Protein AF-A0A5E7W4A1-F1 (afdb_monomer_lite)

Foldseek 3Di:
DWDADPQPRDTWDFPDDDPQKTWIADPQQGTAIEGPVQCVVQPPWHFPNVQSSVLQVVVVVVVDHYYDHPVRTHTDDDDPPPPPPPDDDDDD

Radius of gyration: 17.22 Å; chains: 1; bounding box: 36×50×45 Å

Sequence (92 aa):
MKCACWICWGDAWRKGIYGDSDELVCLGCGRYRISRSFLKENLGKSFDVQKMREELERWRTLGQVPVVNFHNARFTWKYPENDDRLVGWPSR

Structure (mmCIF, N/CA/C/O backbone):
data_AF-A0A5E7W4A1-F1
#
_entry.id   AF-A0A5E7W4A1-F1
#
loop_
_atom_site.group_PDB
_atom_site.id
_atom_site.type_symbol
_atom_site.label_atom_id
_atom_site.label_alt_id
_atom_site.label_comp_id
_atom_site.label_asym_id
_atom_site.label_entity_id
_atom_site.label_seq_id
_atom_site.pdbx_PDB_ins_code
_atom_site.Cartn_x
_atom_site.Cartn_y
_atom_site.Cartn_z
_atom_site.occupancy
_atom_site.B_iso_or_equiv
_atom_site.auth_seq_id
_atom_site.auth_comp_id
_atom_site.auth_asym_id
_atom_site.auth_atom_id
_atom_site.pdbx_PDB_model_num
ATOM 1 N N . MET A 1 1 ? 8.339 -13.972 0.400 1.00 85.75 1 MET A N 1
ATOM 2 C CA . MET A 1 1 ? 8.540 -13.982 1.872 1.00 85.75 1 MET A CA 1
ATOM 3 C C . MET A 1 1 ? 7.231 -13.574 2.541 1.00 85.75 1 MET A C 1
ATOM 5 O O . MET A 1 1 ? 6.643 -12.600 2.075 1.00 85.75 1 MET A O 1
ATOM 9 N N . LYS A 1 2 ? 6.738 -14.314 3.549 1.00 91.38 2 LYS A N 1
ATOM 10 C CA . LYS A 1 2 ? 5.528 -13.913 4.298 1.00 91.38 2 LYS A CA 1
ATOM 11 C C . LYS A 1 2 ? 5.831 -12.637 5.094 1.00 91.38 2 LYS A C 1
ATOM 13 O O . LYS A 1 2 ? 6.916 -12.519 5.655 1.00 91.38 2 LYS A O 1
ATOM 18 N N . CYS A 1 3 ? 4.911 -11.681 5.100 1.00 93.00 3 CYS A N 1
ATOM 19 C CA . CYS A 1 3 ? 5.031 -10.422 5.832 1.00 93.00 3 CYS A CA 1
ATOM 20 C C . CYS A 1 3 ? 3.644 -9.878 6.214 1.00 93.00 3 CYS A C 1
ATOM 22 O O . CYS A 1 3 ? 2.622 -10.434 5.820 1.00 93.00 3 CYS A O 1
ATOM 24 N N . ALA A 1 4 ? 3.606 -8.766 6.947 1.00 94.12 4 ALA A N 1
ATOM 25 C CA . ALA A 1 4 ? 2.369 -8.026 7.179 1.00 94.12 4 ALA A CA 1
ATOM 26 C C . ALA A 1 4 ? 2.084 -7.046 6.029 1.00 94.12 4 ALA A C 1
ATOM 28 O O . ALA A 1 4 ? 3.003 -6.468 5.439 1.00 94.12 4 ALA A O 1
ATOM 29 N N . CYS A 1 5 ? 0.806 -6.841 5.717 1.00 95.25 5 CYS A N 1
ATOM 30 C CA . CYS A 1 5 ? 0.345 -5.781 4.830 1.00 95.25 5 CYS A CA 1
ATOM 31 C C . CYS A 1 5 ? 0.574 -4.416 5.482 1.00 95.25 5 CYS A C 1
ATOM 33 O O . CYS A 1 5 ? 0.164 -4.184 6.611 1.00 95.25 5 CYS A O 1
ATOM 35 N N . TRP A 1 6 ? 1.160 -3.476 4.748 1.00 93.50 6 TRP A N 1
ATOM 36 C CA . TRP A 1 6 ? 1.438 -2.131 5.268 1.00 93.50 6 TRP A CA 1
ATOM 37 C C . TRP A 1 6 ? 0.205 -1.223 5.359 1.00 93.50 6 TRP A C 1
ATOM 39 O O . TRP A 1 6 ? 0.288 -0.145 5.931 1.00 93.50 6 TRP A O 1
ATOM 49 N N . ILE A 1 7 ? -0.929 -1.648 4.793 1.00 95.00 7 ILE A N 1
ATOM 50 C CA . ILE A 1 7 ? -2.191 -0.898 4.828 1.00 95.00 7 ILE A CA 1
ATOM 51 C C . ILE A 1 7 ? -3.077 -1.407 5.964 1.00 95.00 7 ILE A C 1
ATOM 53 O O . ILE A 1 7 ? -3.520 -0.622 6.792 1.00 95.00 7 ILE A O 1
ATOM 57 N N . CYS A 1 8 ? -3.342 -2.717 6.008 1.00 95.25 8 CYS A N 1
ATOM 58 C CA . CYS A 1 8 ? -4.302 -3.305 6.948 1.00 95.25 8 CYS A CA 1
ATOM 59 C C . CYS A 1 8 ? -3.678 -4.219 8.008 1.00 95.25 8 CYS A C 1
ATOM 61 O O . CYS A 1 8 ? -4.425 -4.868 8.732 1.00 95.25 8 CYS A O 1
ATOM 63 N N . TRP A 1 9 ? -2.347 -4.349 8.047 1.00 94.12 9 TRP A N 1
ATOM 64 C CA . TRP A 1 9 ? -1.601 -5.212 8.980 1.00 94.12 9 TRP A CA 1
ATOM 65 C C . TRP A 1 9 ? -1.950 -6.709 8.950 1.00 94.12 9 TRP A C 1
ATOM 67 O O . TRP A 1 9 ? -1.432 -7.481 9.749 1.00 94.12 9 TRP A O 1
ATOM 77 N N . GLY A 1 10 ? -2.778 -7.140 7.996 1.00 94.50 10 GLY A N 1
ATOM 78 C CA . GLY A 1 10 ? -3.121 -8.544 7.784 1.00 94.50 10 GLY A CA 1
ATOM 79 C C . GLY A 1 10 ? -2.031 -9.322 7.049 1.00 94.50 10 GLY A C 1
ATOM 80 O O . GLY A 1 10 ? -1.011 -8.766 6.634 1.00 94.50 10 GLY A O 1
ATOM 81 N N . ASP A 1 11 ? -2.284 -10.611 6.834 1.00 96.56 11 ASP A N 1
ATOM 82 C CA . ASP A 1 11 ? -1.357 -11.497 6.133 1.00 96.56 11 ASP A CA 1
ATOM 83 C C . ASP A 1 11 ? -1.095 -11.041 4.687 1.00 96.56 11 ASP A C 1
ATOM 85 O O . ASP A 1 11 ? -2.010 -10.739 3.906 1.00 96.56 11 ASP A O 1
ATOM 89 N N . ALA A 1 12 ? 0.189 -10.993 4.334 1.00 96.88 12 ALA A N 1
ATOM 90 C CA . ALA A 1 12 ? 0.664 -10.631 3.012 1.00 96.88 12 ALA A CA 1
ATOM 91 C C . ALA A 1 12 ? 1.930 -11.405 2.616 1.00 96.88 12 ALA A C 1
ATOM 93 O O . ALA A 1 12 ? 2.616 -12.039 3.422 1.00 96.88 12 ALA A O 1
ATOM 94 N N . TRP A 1 13 ? 2.269 -11.306 1.336 1.00 96.69 13 TRP A N 1
ATOM 95 C CA . TRP A 1 13 ? 3.512 -11.804 0.774 1.00 96.69 13 TRP A CA 1
ATOM 96 C C . TRP A 1 13 ? 4.235 -10.675 0.067 1.00 96.69 13 TRP A C 1
ATOM 98 O O . TRP A 1 13 ? 3.687 -10.022 -0.821 1.00 96.69 13 TRP A O 1
ATOM 108 N N . ARG A 1 14 ? 5.502 -10.481 0.423 1.00 95.06 14 ARG A N 1
ATOM 109 C CA . ARG A 1 14 ? 6.408 -9.634 -0.344 1.00 95.06 14 ARG A CA 1
ATOM 110 C C . ARG A 1 14 ? 6.856 -10.402 -1.583 1.00 95.06 14 ARG A C 1
ATOM 112 O O . ARG A 1 14 ? 7.468 -11.471 -1.447 1.00 95.06 14 ARG A O 1
ATOM 119 N N . LYS A 1 15 ? 6.524 -9.868 -2.761 1.00 93.94 15 LYS A N 1
ATOM 120 C CA . LYS A 1 15 ? 6.818 -10.464 -4.073 1.00 93.94 15 LYS A CA 1
ATOM 121 C C . LYS A 1 15 ? 8.184 -10.040 -4.608 1.00 93.94 15 LYS A C 1
ATOM 123 O O . LYS A 1 15 ? 8.854 -10.846 -5.241 1.00 93.94 15 LYS A O 1
ATOM 128 N N . GLY A 1 16 ? 8.604 -8.807 -4.333 1.00 91.62 16 GLY A N 1
ATOM 129 C CA . GLY A 1 16 ? 9.888 -8.288 -4.790 1.00 91.62 16 GLY A CA 1
ATOM 130 C C . GLY A 1 16 ? 10.209 -6.915 -4.214 1.00 91.62 16 GLY A C 1
ATOM 131 O O . GLY A 1 16 ? 9.334 -6.248 -3.660 1.00 91.62 16 GLY A O 1
ATOM 132 N N . ILE A 1 17 ? 11.474 -6.527 -4.359 1.00 92.25 17 ILE A N 1
ATOM 133 C CA . ILE A 1 17 ? 12.005 -5.213 -3.992 1.00 92.25 17 ILE A CA 1
ATOM 134 C C . ILE A 1 17 ? 12.517 -4.568 -5.279 1.00 92.25 17 ILE A C 1
ATOM 136 O O . ILE A 1 17 ? 13.332 -5.158 -5.985 1.00 92.25 17 ILE A O 1
ATOM 140 N N . TYR A 1 18 ? 12.031 -3.370 -5.583 1.00 89.44 18 TYR A N 1
ATOM 141 C CA . TYR A 1 18 ? 12.346 -2.615 -6.792 1.00 89.44 18 TYR A CA 1
ATOM 142 C C . TYR A 1 18 ? 12.865 -1.233 -6.389 1.00 89.44 18 TYR A C 1
ATOM 144 O O . TYR A 1 18 ? 12.090 -0.294 -6.192 1.00 89.44 18 TYR A O 1
ATOM 152 N N . GLY A 1 19 ? 14.182 -1.118 -6.203 1.00 91.06 19 GLY A N 1
ATOM 153 C CA . GLY A 1 19 ? 14.786 0.091 -5.640 1.00 91.06 19 GLY A CA 1
ATOM 154 C C . GLY A 1 19 ? 14.235 0.373 -4.239 1.00 91.06 19 GLY A C 1
ATOM 155 O O . GLY A 1 19 ? 14.323 -0.475 -3.352 1.00 91.06 19 GLY A O 1
ATOM 156 N N . ASP A 1 20 ? 13.633 1.544 -4.029 1.00 93.00 20 ASP A N 1
ATOM 157 C CA . ASP A 1 20 ? 13.010 1.903 -2.747 1.00 93.00 20 ASP A CA 1
ATOM 158 C C . ASP A 1 20 ? 11.615 1.281 -2.530 1.00 93.00 20 ASP A C 1
ATOM 160 O O . ASP A 1 20 ? 11.079 1.332 -1.425 1.00 93.00 20 ASP A O 1
ATOM 164 N N . SER A 1 21 ? 11.021 0.673 -3.562 1.00 94.62 21 SER A N 1
ATOM 165 C CA . SER A 1 21 ? 9.653 0.146 -3.504 1.00 94.62 21 SER A CA 1
ATOM 166 C C . SER A 1 21 ? 9.593 -1.336 -3.156 1.00 94.62 21 SER A C 1
ATOM 168 O O . SER A 1 21 ? 10.229 -2.163 -3.806 1.00 94.62 21 SER A O 1
ATOM 170 N N . ASP A 1 22 ? 8.757 -1.680 -2.182 1.00 95.38 22 ASP A N 1
ATOM 171 C CA . ASP A 1 22 ? 8.348 -3.052 -1.903 1.00 95.38 22 ASP A CA 1
ATOM 172 C C . ASP A 1 22 ? 7.045 -3.358 -2.648 1.00 95.38 22 ASP A C 1
ATOM 174 O O . ASP A 1 22 ? 6.095 -2.571 -2.637 1.00 95.38 22 ASP A O 1
ATOM 178 N N . GLU A 1 23 ? 6.984 -4.521 -3.294 1.00 96.06 23 GLU A N 1
ATOM 179 C CA . GLU A 1 23 ? 5.754 -5.041 -3.885 1.00 96.06 23 GLU A CA 1
ATOM 180 C C . GLU A 1 23 ? 5.139 -6.104 -2.972 1.00 96.06 23 GLU A C 1
ATOM 182 O O . GLU A 1 23 ? 5.763 -7.131 -2.679 1.00 96.06 23 GLU A O 1
ATOM 187 N N . LEU A 1 24 ? 3.901 -5.865 -2.541 1.00 96.38 24 LEU A N 1
ATOM 188 C CA . LEU A 1 24 ? 3.161 -6.723 -1.626 1.00 96.38 24 LEU A CA 1
ATOM 189 C C . LEU A 1 24 ? 1.912 -7.292 -2.301 1.00 96.38 24 LEU A C 1
ATOM 191 O O . LEU A 1 24 ? 1.275 -6.653 -3.137 1.00 96.38 24 LEU A O 1
ATOM 195 N N . VAL A 1 25 ? 1.544 -8.500 -1.886 1.00 96.44 25 VAL A N 1
ATOM 196 C CA . VAL A 1 25 ? 0.272 -9.151 -2.197 1.00 96.44 25 VAL A CA 1
ATOM 197 C C . VAL A 1 25 ? -0.408 -9.469 -0.874 1.00 96.44 25 VAL A C 1
ATOM 199 O O . VAL A 1 25 ? 0.085 -10.298 -0.119 1.00 96.44 25 VAL A O 1
ATOM 202 N N . CYS A 1 26 ? -1.515 -8.800 -0.574 1.00 96.50 26 CYS A N 1
ATOM 203 C CA . CYS A 1 26 ? -2.333 -9.052 0.612 1.00 96.50 26 CYS A CA 1
ATOM 204 C C . CYS A 1 26 ? -3.673 -9.674 0.204 1.00 96.50 26 CYS A C 1
ATOM 206 O O . CYS A 1 26 ? -4.239 -9.268 -0.808 1.00 96.50 26 CYS A O 1
ATOM 208 N N . LEU A 1 27 ? -4.214 -10.597 1.008 1.00 92.44 27 LEU A N 1
ATOM 209 C CA . LEU A 1 27 ? -5.540 -11.184 0.751 1.00 92.44 27 LEU A CA 1
ATOM 210 C C . LEU A 1 27 ? -6.662 -10.138 0.782 1.00 92.44 27 LEU A C 1
ATOM 212 O O . LEU A 1 27 ? -7.586 -10.209 -0.017 1.00 92.44 27 LEU A O 1
ATOM 216 N N . GLY A 1 28 ? -6.574 -9.157 1.686 1.00 93.38 28 GLY A N 1
ATOM 217 C CA . GLY A 1 28 ? -7.602 -8.124 1.834 1.00 93.38 28 GLY A CA 1
ATOM 218 C C . GLY A 1 28 ? -7.370 -6.887 0.968 1.00 93.38 28 GLY A C 1
ATOM 219 O O . GLY A 1 28 ? -8.317 -6.317 0.440 1.00 93.38 28 GLY A O 1
ATOM 220 N N . CYS A 1 29 ? -6.120 -6.436 0.835 1.00 95.38 29 CYS A N 1
ATOM 221 C CA . CYS A 1 29 ? -5.802 -5.209 0.093 1.00 95.38 29 CYS A CA 1
ATOM 222 C C . CYS A 1 29 ? -5.356 -5.462 -1.348 1.00 95.38 29 CYS A C 1
ATOM 224 O O . CYS A 1 29 ? -5.177 -4.499 -2.085 1.00 95.38 29 CYS A O 1
ATOM 226 N N . GLY A 1 30 ? -5.172 -6.720 -1.755 1.00 94.50 30 GLY A N 1
ATOM 227 C CA . GLY A 1 30 ? -4.697 -7.110 -3.078 1.00 94.50 30 GLY A CA 1
ATOM 228 C C . GLY A 1 30 ? -3.210 -6.826 -3.305 1.00 94.50 30 GLY A C 1
ATOM 229 O O . GLY A 1 30 ? -2.430 -6.641 -2.367 1.00 94.50 30 GLY A O 1
ATOM 230 N N . ARG A 1 31 ? -2.810 -6.816 -4.581 1.00 94.88 31 ARG A N 1
ATOM 231 C CA . ARG A 1 31 ? -1.443 -6.499 -5.021 1.00 94.88 31 ARG A CA 1
ATOM 232 C C . ARG A 1 31 ? -1.244 -4.988 -5.118 1.00 94.88 31 ARG A C 1
ATOM 234 O O . ARG A 1 31 ? -2.108 -4.308 -5.678 1.00 94.88 31 ARG A O 1
ATOM 241 N N . TYR A 1 32 ? -0.125 -4.489 -4.599 1.00 95.94 32 TYR A N 1
ATOM 242 C CA . TYR A 1 32 ? 0.279 -3.083 -4.678 1.00 95.94 32 TYR A CA 1
ATOM 243 C C . TYR A 1 32 ? 1.791 -2.915 -4.460 1.00 95.94 32 TYR A C 1
ATOM 245 O O . TYR A 1 32 ? 2.471 -3.814 -3.960 1.00 95.94 32 TYR A O 1
ATOM 253 N N . ARG A 1 33 ? 2.314 -1.748 -4.833 1.00 96.19 33 ARG A N 1
ATOM 254 C CA . ARG A 1 33 ? 3.679 -1.295 -4.538 1.00 96.19 33 ARG A CA 1
ATOM 255 C C . ARG A 1 33 ? 3.646 -0.106 -3.602 1.00 96.19 33 ARG A C 1
ATOM 257 O O . ARG A 1 33 ? 2.702 0.675 -3.641 1.00 96.19 33 ARG A O 1
ATOM 264 N N . ILE A 1 34 ? 4.671 0.045 -2.782 1.00 95.44 34 ILE A N 1
ATOM 265 C CA . ILE A 1 34 ? 4.781 1.156 -1.839 1.00 95.44 34 ILE A CA 1
ATOM 266 C C . ILE A 1 34 ? 6.252 1.400 -1.517 1.00 95.44 34 ILE A C 1
ATOM 268 O O . ILE A 1 34 ? 7.017 0.449 -1.347 1.00 95.44 34 ILE A O 1
ATOM 272 N N . SER A 1 35 ? 6.666 2.667 -1.471 1.00 95.06 35 SER A N 1
ATOM 273 C CA . SER A 1 35 ? 8.059 3.006 -1.187 1.00 95.06 35 SER A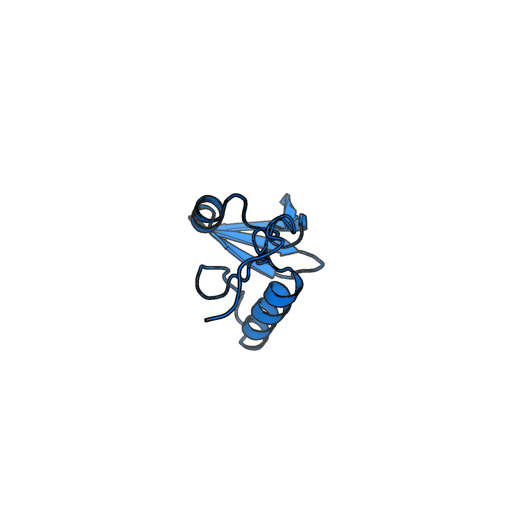 CA 1
ATOM 274 C C . SER A 1 35 ? 8.350 3.019 0.312 1.00 95.06 35 SER A C 1
ATOM 276 O O . SER A 1 35 ? 7.517 3.413 1.136 1.00 95.06 35 SER A O 1
ATOM 278 N N . ARG A 1 36 ? 9.549 2.566 0.682 1.00 92.25 36 ARG A N 1
ATOM 279 C CA . ARG A 1 36 ? 10.015 2.570 2.073 1.00 92.25 36 ARG A CA 1
ATOM 280 C C . ARG A 1 36 ? 10.230 3.992 2.575 1.00 92.25 36 ARG A C 1
ATOM 282 O O . ARG A 1 36 ? 9.957 4.248 3.744 1.00 92.25 36 ARG A O 1
ATOM 289 N N . SER A 1 37 ? 10.668 4.915 1.719 1.00 93.94 37 SER A N 1
ATOM 290 C CA . SER A 1 37 ? 10.801 6.330 2.089 1.00 93.94 37 SER A CA 1
ATOM 291 C C . SER A 1 37 ? 9.443 6.955 2.397 1.00 93.94 37 SER A C 1
ATOM 293 O O . SER A 1 37 ? 9.293 7.584 3.440 1.00 93.94 37 SER A O 1
AT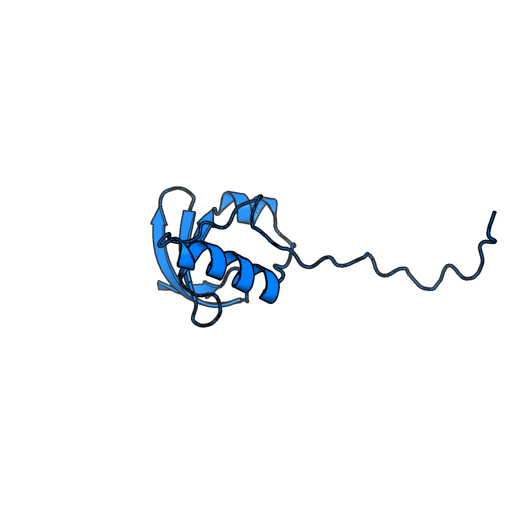OM 295 N N . PHE A 1 38 ? 8.419 6.664 1.588 1.00 94.19 38 PHE A N 1
ATOM 296 C CA . PHE A 1 38 ? 7.057 7.136 1.845 1.00 94.19 38 PHE A CA 1
ATOM 297 C C . PHE A 1 38 ? 6.513 6.628 3.184 1.00 94.19 38 PHE A C 1
ATOM 299 O O . PHE A 1 38 ? 5.900 7.385 3.938 1.00 94.19 38 PHE A O 1
ATOM 306 N N . LEU A 1 39 ? 6.764 5.355 3.510 1.00 92.00 39 LEU A N 1
ATOM 307 C CA . LEU A 1 39 ? 6.424 4.829 4.829 1.00 92.00 39 LEU A CA 1
ATOM 308 C C . LEU A 1 39 ? 7.157 5.559 5.955 1.00 92.00 39 LEU A C 1
ATOM 310 O O . LEU A 1 39 ? 6.533 5.877 6.963 1.00 92.00 39 LEU A O 1
ATOM 314 N N . LYS A 1 40 ? 8.462 5.812 5.800 1.00 92.19 40 LYS A N 1
ATOM 315 C CA . LYS A 1 40 ? 9.268 6.518 6.806 1.00 92.19 40 LYS A CA 1
ATOM 316 C C . LYS A 1 40 ? 8.738 7.930 7.067 1.00 92.19 40 LYS A C 1
ATOM 318 O O . LYS A 1 40 ? 8.611 8.325 8.219 1.00 92.19 40 LYS A O 1
ATOM 323 N N . GLU A 1 41 ? 8.372 8.659 6.018 1.00 93.00 41 GLU A N 1
ATOM 324 C CA . GLU A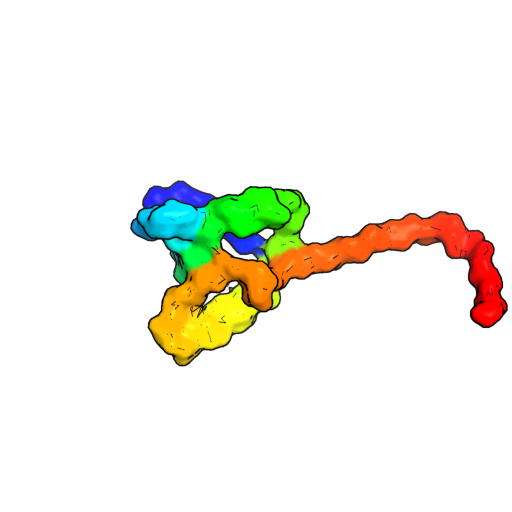 1 41 ? 7.795 10.009 6.113 1.00 93.00 41 GLU A CA 1
ATOM 325 C C . GLU A 1 41 ? 6.408 10.035 6.772 1.00 93.00 41 GLU A C 1
ATOM 327 O O . GLU A 1 41 ? 5.967 11.066 7.276 1.00 93.00 41 GLU A O 1
ATOM 332 N N . ASN A 1 42 ? 5.707 8.900 6.777 1.00 90.75 42 ASN A N 1
ATOM 333 C CA . ASN A 1 42 ? 4.361 8.767 7.328 1.00 90.75 42 ASN A CA 1
ATOM 334 C C . ASN A 1 42 ? 4.310 7.806 8.524 1.00 90.75 42 ASN A C 1
ATOM 336 O O . ASN A 1 42 ? 3.253 7.251 8.831 1.00 90.75 42 ASN A O 1
ATOM 340 N N . LEU A 1 43 ? 5.437 7.630 9.222 1.00 86.69 43 LEU A N 1
ATOM 341 C CA . LEU A 1 43 ? 5.497 6.860 10.463 1.00 86.69 43 LEU A CA 1
ATOM 342 C C . LEU A 1 43 ? 4.485 7.394 11.483 1.00 86.69 43 LEU A C 1
ATOM 344 O O . LEU A 1 43 ? 4.302 8.598 11.643 1.00 86.69 43 LEU A O 1
ATOM 348 N N . GLY A 1 44 ? 3.801 6.475 12.164 1.00 86.19 44 GLY A N 1
ATOM 349 C CA . GLY A 1 44 ? 2.761 6.800 13.144 1.00 86.19 44 GLY A CA 1
ATOM 350 C C . GLY A 1 44 ? 1.391 7.134 12.544 1.00 86.19 44 GLY A C 1
ATOM 351 O O . GLY A 1 44 ? 0.399 7.108 13.271 1.00 86.19 44 GLY A O 1
ATOM 352 N N . LYS A 1 45 ? 1.282 7.373 11.229 1.00 89.50 45 LYS A N 1
ATOM 353 C CA . LYS A 1 45 ? -0.019 7.520 10.566 1.00 89.50 45 LYS A CA 1
ATOM 354 C C . LYS A 1 45 ? -0.599 6.148 10.239 1.00 89.50 45 LYS A C 1
ATOM 356 O O . LYS A 1 45 ? 0.090 5.268 9.731 1.00 89.50 45 LYS A O 1
ATOM 361 N N . SER A 1 46 ? -1.890 5.976 10.503 1.00 91.12 46 SER A N 1
ATOM 362 C CA . SER A 1 46 ? -2.627 4.766 10.128 1.00 91.12 46 SER A CA 1
ATOM 363 C C . SER A 1 46 ? -3.369 4.993 8.818 1.00 91.12 46 SER A C 1
ATOM 365 O O . SER A 1 46 ? -3.974 6.047 8.623 1.00 91.12 46 SER A O 1
ATOM 367 N N . PHE A 1 47 ? -3.317 4.024 7.906 1.00 94.44 47 PHE A N 1
ATOM 368 C CA . PHE A 1 47 ? -4.092 4.089 6.671 1.00 94.44 47 PHE A CA 1
ATOM 369 C C . PHE A 1 47 ? -5.583 3.891 6.954 1.00 94.44 47 PHE A C 1
ATOM 371 O O . PHE A 1 47 ? -5.970 3.037 7.751 1.00 94.44 47 PHE A O 1
ATOM 378 N N . ASP A 1 48 ? -6.421 4.645 6.250 1.00 95.44 48 ASP A N 1
ATOM 379 C CA . ASP A 1 48 ? -7.844 4.347 6.134 1.00 95.44 48 ASP A CA 1
ATOM 380 C C . ASP A 1 48 ? -7.983 3.142 5.196 1.00 95.44 48 ASP A C 1
ATOM 382 O O . ASP A 1 48 ? -7.894 3.261 3.971 1.00 95.44 48 ASP A O 1
ATOM 386 N N . VAL A 1 49 ? -8.114 1.952 5.788 1.00 95.19 49 VAL A N 1
ATOM 387 C CA . VAL A 1 49 ? -8.085 0.674 5.061 1.00 95.19 49 VAL A CA 1
ATOM 388 C C . VAL A 1 49 ? -9.172 0.608 3.992 1.00 95.19 49 VAL A C 1
ATOM 390 O O . VAL A 1 49 ? -8.908 0.107 2.898 1.00 95.19 49 VAL A O 1
ATOM 393 N N . GLN A 1 50 ? -10.374 1.108 4.285 1.00 95.06 50 GLN A N 1
ATOM 394 C CA . GLN A 1 50 ? -11.484 1.065 3.340 1.00 95.06 50 GLN A CA 1
ATOM 395 C C . GLN A 1 50 ? -11.196 1.973 2.143 1.00 95.06 50 GLN A C 1
ATOM 397 O O . GLN A 1 50 ? -11.186 1.496 1.006 1.00 95.06 50 GLN A O 1
ATOM 402 N N . LYS A 1 51 ? -10.855 3.243 2.387 1.00 95.38 51 LYS A N 1
ATOM 403 C CA . LYS A 1 51 ? -10.562 4.187 1.298 1.00 95.38 51 LYS A CA 1
ATOM 404 C C . LYS A 1 51 ? -9.339 3.779 0.487 1.00 95.38 51 LYS A C 1
ATOM 406 O O . LYS A 1 51 ? -9.310 3.970 -0.726 1.00 95.38 51 LYS A O 1
ATOM 411 N N . MET A 1 52 ? -8.335 3.184 1.133 1.00 96.12 52 MET A N 1
ATOM 412 C CA . MET A 1 52 ? -7.187 2.622 0.427 1.00 96.12 52 MET A CA 1
ATOM 413 C C . MET A 1 52 ? -7.599 1.491 -0.512 1.00 96.12 52 MET A C 1
ATOM 415 O O . MET A 1 52 ? -7.118 1.447 -1.637 1.00 96.12 52 MET A O 1
ATOM 419 N N . ARG A 1 53 ? -8.491 0.584 -0.099 1.00 95.44 53 ARG A N 1
ATOM 420 C CA . ARG A 1 53 ? -8.974 -0.490 -0.982 1.00 95.44 53 ARG A CA 1
ATOM 421 C C . ARG A 1 53 ? -9.734 0.063 -2.185 1.00 95.44 53 ARG A C 1
ATOM 423 O O . ARG A 1 53 ? -9.457 -0.369 -3.298 1.00 95.44 53 ARG A O 1
ATOM 430 N N . GLU A 1 54 ? -10.612 1.040 -1.974 1.00 94.38 54 GLU A N 1
ATOM 431 C CA . GLU A 1 54 ? -11.35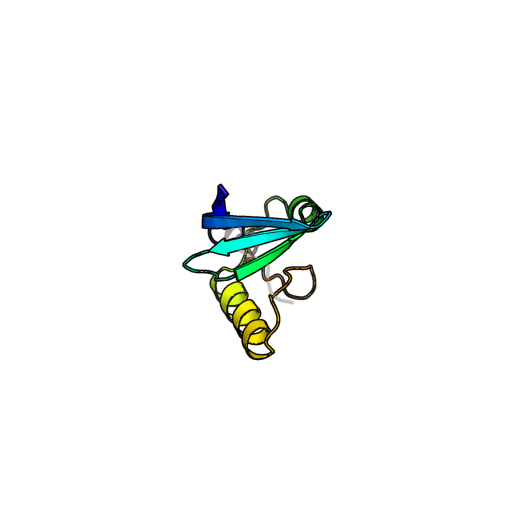4 1.719 -3.048 1.00 94.38 54 GLU A CA 1
ATOM 432 C C . GLU A 1 54 ? -10.421 2.443 -4.033 1.00 94.38 54 GLU A C 1
ATOM 434 O O . GLU A 1 54 ? -10.625 2.419 -5.247 1.00 94.38 54 GLU A O 1
ATOM 439 N N . GLU A 1 55 ? -9.371 3.094 -3.530 1.00 93.25 55 GLU A N 1
ATOM 440 C CA . GLU A 1 55 ? -8.343 3.714 -4.365 1.00 93.25 55 GLU A CA 1
ATOM 441 C C . GLU A 1 55 ? -7.554 2.657 -5.149 1.00 93.25 55 GLU A C 1
ATOM 443 O O . GLU A 1 55 ? -7.470 2.743 -6.368 1.00 93.25 55 GLU A O 1
ATOM 448 N N . LEU A 1 56 ? -7.040 1.614 -4.493 1.00 93.75 56 LEU A N 1
ATOM 449 C CA . LEU A 1 56 ? -6.288 0.550 -5.165 1.00 93.75 56 LEU A CA 1
ATOM 450 C C . LEU A 1 56 ? -7.116 -0.156 -6.246 1.00 93.75 56 LEU A C 1
ATOM 452 O O . LEU A 1 56 ? -6.569 -0.511 -7.288 1.00 93.75 56 LEU A O 1
ATOM 456 N N . GLU A 1 57 ? -8.415 -0.349 -6.020 1.00 92.12 57 GLU A N 1
ATOM 457 C CA . GLU A 1 57 ? -9.305 -0.989 -6.988 1.00 92.12 57 GLU A CA 1
ATOM 458 C C . GLU A 1 57 ? -9.480 -0.149 -8.258 1.00 92.12 57 GLU A C 1
ATOM 460 O O . GLU A 1 57 ? -9.347 -0.674 -9.362 1.00 92.12 57 GLU A O 1
ATOM 465 N N . ARG A 1 58 ? -9.638 1.176 -8.123 1.00 90.00 58 ARG A N 1
ATOM 466 C CA . ARG A 1 58 ? -9.695 2.098 -9.273 1.00 90.00 58 ARG A CA 1
ATOM 467 C C . ARG A 1 58 ? -8.440 2.044 -10.144 1.00 90.00 58 ARG A C 1
ATOM 469 O O . ARG A 1 58 ? -8.515 2.172 -11.362 1.00 90.00 58 ARG A O 1
ATOM 476 N N . TRP A 1 59 ? -7.274 1.822 -9.545 1.00 89.31 59 TRP A N 1
ATOM 477 C CA . TRP A 1 59 ? -6.032 1.660 -10.304 1.00 89.31 59 TRP A CA 1
ATOM 478 C C . TRP A 1 59 ? -5.952 0.298 -11.003 1.00 89.31 59 TRP A C 1
ATOM 480 O O . TRP A 1 59 ? -5.446 0.207 -12.122 1.00 89.31 59 TRP A O 1
ATOM 490 N N . ARG A 1 60 ? -6.490 -0.763 -10.389 1.00 89.31 60 ARG A N 1
ATOM 491 C CA . ARG A 1 60 ? -6.529 -2.102 -11.003 1.00 89.31 60 ARG A CA 1
ATOM 492 C C . ARG A 1 60 ? -7.426 -2.162 -12.222 1.00 89.31 60 ARG A C 1
ATOM 494 O O . ARG A 1 60 ? -7.059 -2.831 -13.184 1.00 89.31 60 ARG A O 1
ATOM 501 N N . THR A 1 61 ? -8.546 -1.441 -12.222 1.00 87.81 61 THR A N 1
ATOM 502 C CA . THR A 1 61 ? -9.421 -1.360 -13.402 1.00 87.81 61 THR A CA 1
ATOM 503 C C . THR A 1 61 ? -8.716 -0.756 -14.620 1.00 87.81 61 THR A C 1
ATOM 505 O O . THR A 1 61 ? -9.130 -1.002 -15.746 1.00 87.81 61 THR A O 1
ATOM 508 N N . LEU A 1 62 ? -7.605 -0.036 -14.418 1.00 87.12 62 LEU A N 1
ATOM 509 C CA . LEU A 1 62 ? -6.748 0.498 -15.483 1.00 87.12 62 LEU A CA 1
ATOM 510 C C . LEU A 1 62 ? -5.648 -0.488 -15.933 1.00 87.12 62 LEU A C 1
ATOM 512 O O . LEU A 1 62 ? -4.767 -0.118 -16.705 1.00 87.12 62 LEU A O 1
ATOM 516 N N . GLY A 1 63 ? -5.655 -1.730 -15.434 1.00 85.44 63 GLY A N 1
ATOM 517 C CA . GLY A 1 63 ? -4.680 -2.772 -15.778 1.00 85.44 63 GLY A CA 1
ATOM 518 C C . GLY A 1 63 ? -3.286 -2.574 -15.171 1.00 85.44 63 GLY A C 1
ATOM 519 O O . GLY A 1 63 ? -2.350 -3.294 -15.519 1.00 85.44 63 GLY A O 1
ATOM 520 N N . GLN A 1 64 ? -3.123 -1.610 -14.263 1.00 84.56 64 GLN A N 1
ATOM 521 C CA . GLN A 1 64 ? -1.837 -1.278 -13.654 1.00 84.56 64 GLN A CA 1
ATOM 522 C C . GLN A 1 64 ? -1.706 -1.876 -12.250 1.00 84.56 64 GLN A C 1
ATOM 524 O O . GLN A 1 64 ? -2.684 -2.026 -11.518 1.00 84.56 64 GLN A O 1
ATOM 529 N N . VAL A 1 65 ? -0.473 -2.200 -11.842 1.00 89.50 65 VAL A N 1
ATOM 530 C CA . VAL A 1 65 ? -0.182 -2.506 -10.433 1.00 89.50 65 VAL A CA 1
ATOM 531 C C . VAL A 1 65 ? -0.188 -1.182 -9.666 1.00 89.50 65 VAL A C 1
ATOM 533 O O . VAL A 1 65 ? 0.674 -0.347 -9.946 1.00 89.50 65 VAL A O 1
ATOM 536 N N . PRO A 1 66 ? -1.101 -0.977 -8.700 1.00 93.25 66 PRO A N 1
AT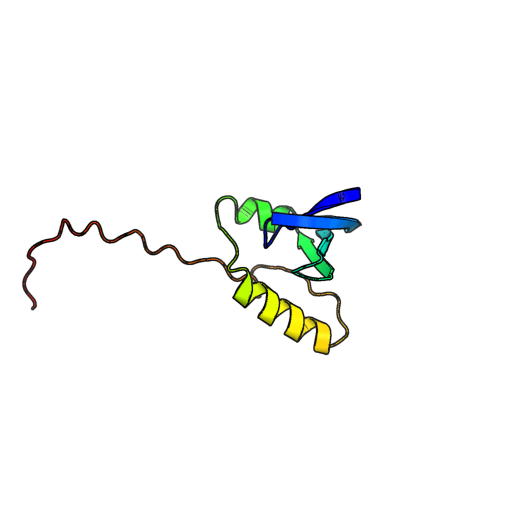OM 537 C CA . PRO A 1 66 ? -1.192 0.300 -8.004 1.00 93.25 66 PRO A CA 1
ATOM 538 C C . PRO A 1 66 ? 0.090 0.609 -7.224 1.00 93.25 66 PRO A C 1
ATOM 540 O O . PRO A 1 66 ? 0.650 -0.276 -6.567 1.00 93.25 66 PRO A O 1
ATOM 543 N N . VAL A 1 67 ? 0.526 1.868 -7.259 1.00 94.00 67 VAL A N 1
ATOM 544 C CA . VAL A 1 67 ? 1.682 2.366 -6.500 1.00 94.00 67 VAL A CA 1
ATOM 545 C C . VAL A 1 67 ? 1.183 3.349 -5.451 1.00 94.00 67 VAL A C 1
ATOM 547 O O . VAL A 1 67 ? 0.706 4.423 -5.800 1.00 94.00 67 VAL A O 1
ATOM 550 N N . VAL A 1 68 ? 1.287 2.994 -4.174 1.00 94.38 68 VAL A N 1
ATOM 551 C CA . VAL A 1 68 ? 0.907 3.858 -3.052 1.00 94.38 68 VAL A CA 1
ATOM 552 C C . VAL A 1 68 ? 1.950 4.960 -2.877 1.00 94.38 68 VAL A C 1
ATOM 554 O O . VAL A 1 68 ? 3.140 4.680 -2.725 1.00 94.38 68 VAL A O 1
ATOM 557 N N . ASN A 1 69 ? 1.490 6.207 -2.897 1.00 92.75 69 ASN A N 1
ATOM 558 C CA . ASN A 1 69 ? 2.281 7.424 -2.768 1.00 92.75 69 ASN A CA 1
ATOM 559 C C . ASN A 1 69 ? 1.447 8.534 -2.099 1.00 92.75 69 ASN A C 1
ATOM 561 O O . ASN A 1 69 ? 0.301 8.325 -1.706 1.00 92.75 69 ASN A O 1
ATOM 565 N N . PHE A 1 70 ? 2.005 9.738 -1.986 1.00 89.62 70 PHE A N 1
ATOM 566 C CA . PHE A 1 70 ? 1.347 10.854 -1.303 1.00 89.62 70 PHE A CA 1
ATOM 567 C C . PHE A 1 70 ? 0.041 11.339 -1.958 1.00 89.62 70 PHE A C 1
ATOM 569 O O . PHE A 1 70 ? -0.790 11.927 -1.272 1.00 89.62 70 PHE A O 1
ATOM 576 N N . HIS A 1 71 ? -0.173 11.092 -3.255 1.00 88.94 71 HIS A N 1
ATOM 577 C CA . HIS A 1 71 ? -1.385 11.528 -3.955 1.00 88.94 71 HIS A CA 1
ATOM 578 C C . HIS A 1 71 ? -2.587 10.620 -3.677 1.00 88.94 71 HIS A C 1
ATOM 580 O O . HIS A 1 71 ? -3.728 11.088 -3.598 1.00 88.94 71 HIS A O 1
ATOM 586 N N . ASN A 1 72 ? -2.340 9.317 -3.544 1.00 91.19 72 ASN A N 1
ATOM 587 C CA . ASN A 1 72 ? -3.392 8.309 -3.437 1.00 91.19 72 ASN A CA 1
ATOM 588 C C . ASN A 1 72 ? -3.495 7.680 -2.040 1.00 91.19 72 ASN A C 1
ATOM 590 O O . ASN A 1 72 ? -4.501 7.047 -1.728 1.00 91.19 72 ASN A O 1
ATOM 594 N N . ALA A 1 73 ? -2.513 7.901 -1.165 1.00 93.69 73 ALA A N 1
ATOM 595 C CA . ALA A 1 73 ? -2.597 7.470 0.217 1.00 93.69 73 ALA A CA 1
ATOM 596 C C . ALA A 1 73 ? -3.754 8.157 0.956 1.00 93.69 73 ALA A C 1
ATOM 598 O O . ALA A 1 73 ? -3.946 9.376 0.903 1.00 93.69 73 ALA A O 1
ATOM 599 N N . ARG A 1 74 ? -4.521 7.350 1.687 1.00 94.31 74 ARG A N 1
ATOM 600 C CA . ARG A 1 74 ? -5.616 7.784 2.552 1.00 94.31 74 ARG A CA 1
ATOM 601 C C . ARG A 1 74 ? -5.292 7.353 3.969 1.00 94.31 74 ARG A C 1
ATOM 603 O O . ARG A 1 74 ? -5.152 6.163 4.238 1.00 94.31 74 ARG A O 1
ATOM 610 N N . PHE A 1 75 ? -5.152 8.324 4.859 1.00 92.56 75 PHE A N 1
ATOM 611 C CA . PHE A 1 75 ? -4.891 8.093 6.274 1.00 92.56 75 PHE A CA 1
ATOM 612 C C . PHE A 1 75 ? -6.164 8.321 7.085 1.00 92.56 75 PHE A C 1
ATOM 614 O O . PHE A 1 75 ? -7.020 9.120 6.699 1.00 92.56 75 PHE A O 1
ATOM 621 N N . THR A 1 76 ? -6.290 7.625 8.212 1.00 90.94 76 THR A N 1
ATOM 622 C CA . THR A 1 76 ? -7.330 7.916 9.194 1.00 90.94 76 THR A CA 1
ATOM 623 C C . THR A 1 76 ? -7.056 9.291 9.785 1.00 90.94 76 THR A C 1
ATOM 625 O O . THR A 1 76 ? -5.989 9.519 10.361 1.00 90.94 76 THR A O 1
ATOM 628 N N . TRP A 1 77 ? -8.018 10.199 9.679 1.00 73.94 77 TRP A N 1
ATOM 629 C CA . TRP A 1 77 ? -7.986 11.436 10.442 1.00 73.94 77 TRP A CA 1
ATOM 630 C C . TRP A 1 77 ? -8.432 11.101 11.859 1.00 73.94 77 TRP A C 1
ATOM 632 O O . TRP A 1 77 ? -9.608 10.835 12.091 1.00 73.94 77 TRP A O 1
ATOM 642 N N . LYS A 1 78 ? -7.500 11.087 12.812 1.00 60.19 78 LYS A N 1
ATOM 643 C CA . LYS A 1 78 ? -7.889 11.348 14.193 1.00 60.19 78 LYS A CA 1
ATOM 644 C C . LYS A 1 78 ? -7.999 12.861 14.290 1.00 60.19 78 LYS A C 1
ATOM 646 O O . LYS A 1 78 ? -6.981 13.544 14.198 1.00 60.19 78 LYS A O 1
ATOM 651 N N . TYR A 1 79 ? -9.217 13.387 14.417 1.00 51.81 79 TYR A N 1
ATOM 652 C CA . TYR A 1 79 ? -9.336 14.683 15.076 1.00 51.81 79 TYR A CA 1
ATOM 653 C C . TYR A 1 79 ? -8.619 14.531 16.422 1.00 51.81 79 TYR A C 1
ATOM 655 O O . TYR A 1 79 ? -8.795 13.476 17.046 1.00 51.81 79 TYR A O 1
ATOM 663 N N . PRO A 1 80 ? -7.786 15.495 16.861 1.00 50.94 80 PRO A N 1
ATOM 664 C CA . PRO A 1 80 ? -7.495 15.561 18.281 1.00 50.94 80 PRO A CA 1
ATOM 665 C C . PRO A 1 80 ? -8.868 15.559 18.937 1.00 50.94 80 PRO A C 1
ATOM 667 O O . PRO A 1 80 ? -9.726 16.364 18.567 1.00 50.94 80 PRO A O 1
ATOM 670 N N . GLU A 1 81 ? -9.123 14.547 19.757 1.00 52.69 81 GLU A N 1
ATOM 671 C CA . GLU A 1 81 ? -10.301 14.531 20.599 1.00 52.69 81 GLU A CA 1
ATOM 672 C C . GLU A 1 81 ? -10.391 15.922 21.220 1.00 52.69 81 GLU A C 1
ATOM 674 O O . GLU A 1 81 ? -9.468 16.357 21.911 1.00 52.69 81 GLU A O 1
ATOM 679 N N . ASN A 1 82 ? -11.424 16.681 20.835 1.00 49.31 82 ASN A N 1
ATOM 680 C CA . ASN A 1 82 ? -11.793 17.862 21.584 1.00 49.31 82 ASN A CA 1
ATOM 681 C C . ASN A 1 82 ? -11.983 17.326 22.993 1.00 49.31 82 ASN A C 1
ATOM 683 O O . ASN A 1 82 ? -12.921 16.574 23.247 1.00 49.31 82 ASN A O 1
ATOM 687 N N . ASP A 1 83 ? -11.015 17.609 23.858 1.00 47.59 83 ASP A N 1
ATOM 688 C CA . ASP A 1 83 ? -11.169 17.444 25.284 1.00 47.59 83 ASP A CA 1
ATOM 689 C C . ASP A 1 83 ? -12.446 18.231 25.606 1.00 47.59 83 ASP A C 1
ATOM 691 O O . ASP A 1 83 ? -12.457 19.463 25.531 1.00 47.59 83 ASP A O 1
ATOM 695 N N . ASP A 1 84 ? -13.545 17.519 25.877 1.00 47.50 84 ASP A N 1
ATOM 696 C CA . ASP A 1 84 ? -14.875 18.041 26.236 1.00 47.50 84 ASP A CA 1
ATOM 697 C C . ASP A 1 84 ? -14.844 18.882 27.539 1.00 47.50 84 ASP A C 1
ATOM 699 O O . ASP A 1 84 ? -15.858 19.140 28.183 1.00 47.50 84 ASP A O 1
ATOM 703 N N . ARG A 1 85 ? -13.665 19.356 27.950 1.00 51.19 85 ARG A N 1
ATOM 704 C CA . ARG A 1 85 ? -13.429 20.310 29.029 1.00 51.19 85 ARG A CA 1
ATOM 705 C C . ARG A 1 85 ? -13.534 21.771 28.622 1.00 51.19 85 ARG A C 1
ATOM 707 O O . ARG A 1 85 ? -13.461 22.620 29.506 1.00 51.19 85 ARG A O 1
ATOM 714 N N . LEU A 1 86 ? -13.770 22.111 27.355 1.00 51.19 86 LEU A N 1
ATOM 715 C CA . LEU A 1 86 ? -14.160 23.483 27.004 1.00 51.19 86 LEU A CA 1
ATOM 716 C C . LEU A 1 86 ? -15.677 23.668 27.109 1.00 51.19 86 LEU A C 1
ATOM 718 O O . LEU A 1 86 ? -16.370 24.036 26.164 1.00 51.19 86 LEU A O 1
ATOM 722 N N . VAL A 1 87 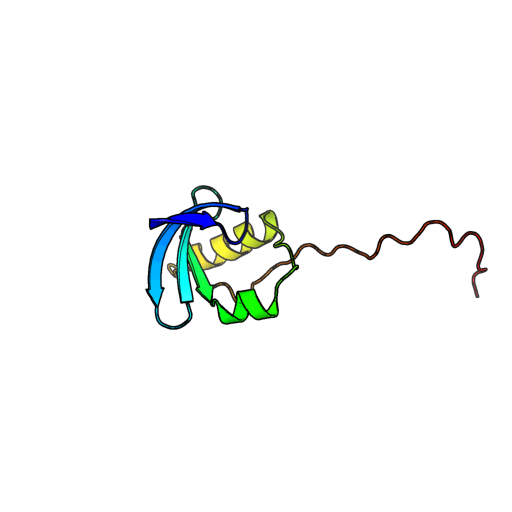? -16.174 23.451 28.328 1.00 51.19 87 VAL A N 1
ATOM 723 C CA . VAL A 1 87 ? -17.444 24.005 28.783 1.00 51.19 87 VAL A CA 1
ATOM 724 C C . VAL A 1 87 ? -17.287 25.527 28.802 1.00 51.19 87 VAL A C 1
ATOM 726 O O . VAL A 1 87 ? -16.577 26.079 29.638 1.00 51.19 87 VAL A O 1
ATOM 729 N N . GLY A 1 88 ? -17.970 26.199 27.877 1.00 60.97 88 GLY A N 1
ATOM 730 C CA . GLY A 1 88 ? -18.311 27.614 27.992 1.00 60.97 88 GLY A CA 1
ATOM 731 C C . GLY A 1 88 ? -17.335 28.594 27.354 1.00 60.97 88 GLY A C 1
ATOM 732 O O . GLY A 1 88 ? -16.574 29.240 28.060 1.00 60.97 88 GLY A O 1
ATOM 733 N N . TRP A 1 89 ? -17.461 28.826 26.048 1.00 38.50 89 TRP A N 1
ATOM 734 C CA . TRP A 1 89 ? -17.095 30.114 25.448 1.00 38.50 89 TRP A CA 1
ATOM 735 C C . TRP A 1 89 ? -18.257 30.616 24.575 1.00 38.50 89 TRP A C 1
ATOM 737 O O . TRP A 1 89 ? -18.781 29.840 23.773 1.00 38.50 89 TRP A O 1
ATOM 747 N N . PRO A 1 90 ? -18.724 31.867 24.757 1.00 54.25 90 PRO A N 1
ATOM 748 C CA . PRO A 1 90 ? -19.924 32.355 24.097 1.00 54.25 90 PRO A CA 1
ATOM 749 C C . PRO A 1 90 ? -19.639 32.749 22.648 1.00 54.25 90 PRO A C 1
ATOM 751 O O . PRO A 1 90 ? -18.603 33.330 22.324 1.00 54.25 90 PRO A O 1
ATOM 754 N N . SER A 1 91 ? -20.619 32.467 21.798 1.00 50.44 91 SER A N 1
ATOM 755 C CA . SER A 1 91 ? -20.721 32.953 20.428 1.00 50.44 91 SER A CA 1
ATOM 756 C C . SER A 1 91 ? -20.623 34.481 20.355 1.00 50.44 91 SER A C 1
ATOM 758 O O . SER A 1 91 ? -21.364 35.191 21.043 1.00 50.44 91 SER A O 1
ATOM 760 N N . ARG A 1 92 ? -19.747 34.968 19.473 1.00 51.94 92 ARG A N 1
ATOM 761 C CA . ARG A 1 92 ? -19.844 36.276 18.823 1.00 51.94 92 ARG A CA 1
ATOM 762 C C . ARG A 1 92 ? -19.655 36.100 17.328 1.00 51.94 92 ARG A C 1
ATOM 764 O O . ARG A 1 92 ? -18.763 35.307 16.958 1.00 51.94 92 ARG A O 1
#

Organism: Pseudomonas fluorescens (NCBI:txid294)

Secondary structure (DSSP, 8-state):
-EEE-TTT-SEEEEEEEETTEEEEEETTTEEEEEEHHHHHHTTTPPB-HHHHHHHHHHHHTTTSPPEE-TTT--B--------TT-------

pLDDT: mean 85.89, std 15.75, range [38.5, 96.88]